Protein AF-A0A7K4IM41-F1 (afdb_monomer_lite)

Foldseek 3Di:
DDADDPPDPPDPPDDPPVVVVVVVVVVCVVVQKDWDDWDWDADPVGDIDIGTDIDGDDDD

pLDDT: mean 71.29, std 19.46, range [33.38, 92.31]

Structure (mmCIF, N/CA/C/O backbone):
data_AF-A0A7K4IM41-F1
#
_entry.id   AF-A0A7K4IM41-F1
#
loop_
_atom_site.group_PDB
_atom_site.id
_atom_site.type_symbol
_atom_site.label_atom_id
_atom_site.label_alt_id
_atom_site.label_comp_id
_atom_site.label_asym_id
_atom_site.label_entity_id
_atom_site.label_seq_id
_atom_site.pdbx_PDB_ins_code
_atom_site.Cartn_x
_atom_site.Cartn_y
_atom_site.Cartn_z
_atom_site.occupancy
_atom_site.B_iso_or_equiv
_atom_site.auth_seq_id
_atom_site.auth_comp_id
_atom_site.auth_asym_id
_atom_site.auth_atom_id
_atom_site.pdbx_PDB_model_num
ATOM 1 N N . MET A 1 1 ? 4.568 -3.035 14.762 1.00 37.88 1 MET A N 1
ATOM 2 C CA . MET A 1 1 ? 4.521 -2.455 13.402 1.00 37.88 1 MET A CA 1
ATOM 3 C C . MET A 1 1 ? 4.577 -3.627 12.431 1.00 37.88 1 MET A C 1
ATOM 5 O O . MET A 1 1 ? 5.465 -4.450 12.596 1.00 37.88 1 MET A O 1
ATOM 9 N N . LYS A 1 2 ? 3.583 -3.812 11.553 1.00 33.38 2 LYS A N 1
ATOM 10 C CA . LYS A 1 2 ? 3.543 -4.949 10.615 1.00 33.38 2 LYS A CA 1
ATOM 11 C C . LYS A 1 2 ? 3.716 -4.387 9.208 1.00 33.38 2 LYS A C 1
ATOM 13 O O . LYS A 1 2 ? 2.802 -3.750 8.705 1.00 33.38 2 LYS A O 1
ATOM 18 N N . THR A 1 3 ? 4.889 -4.589 8.621 1.00 38.50 3 THR A N 1
ATOM 19 C CA . THR A 1 3 ? 5.188 -4.204 7.238 1.00 38.50 3 THR A CA 1
ATOM 20 C C . THR A 1 3 ? 4.960 -5.436 6.372 1.00 38.50 3 THR A C 1
ATOM 22 O O . THR A 1 3 ? 5.681 -6.421 6.511 1.00 38.50 3 THR A O 1
ATOM 25 N N . ARG A 1 4 ? 3.922 -5.432 5.530 1.00 50.12 4 ARG A N 1
ATOM 26 C CA . ARG A 1 4 ? 3.785 -6.419 4.450 1.00 50.12 4 ARG A CA 1
ATOM 27 C C . ARG A 1 4 ? 4.404 -5.792 3.207 1.00 50.12 4 ARG A C 1
ATOM 29 O O . ARG A 1 4 ? 3.878 -4.812 2.701 1.00 50.12 4 ARG A O 1
ATOM 36 N N . ILE A 1 5 ? 5.544 -6.323 2.778 1.00 49.69 5 ILE A N 1
ATOM 37 C CA . ILE A 1 5 ? 6.185 -5.944 1.519 1.00 49.69 5 ILE A CA 1
ATOM 38 C C . ILE A 1 5 ? 5.643 -6.918 0.476 1.00 49.69 5 ILE A C 1
ATOM 40 O O . ILE A 1 5 ? 5.957 -8.105 0.537 1.00 49.69 5 ILE A O 1
ATOM 44 N N . HIS A 1 6 ? 4.776 -6.444 -0.416 1.00 50.09 6 HIS A N 1
ATOM 45 C CA . HIS A 1 6 ? 4.369 -7.223 -1.580 1.00 50.09 6 HIS A CA 1
ATOM 46 C C . HIS A 1 6 ? 5.451 -7.019 -2.645 1.00 50.09 6 HIS A C 1
ATOM 48 O O . HIS A 1 6 ? 5.521 -5.972 -3.284 1.00 50.09 6 HIS A O 1
ATOM 54 N N . SER A 1 7 ? 6.372 -7.973 -2.754 1.00 41.62 7 SER A N 1
ATOM 55 C CA . SER A 1 7 ? 7.351 -8.011 -3.838 1.00 41.62 7 SER A CA 1
ATOM 56 C C . SER A 1 7 ? 6.786 -8.903 -4.928 1.00 41.62 7 SER A C 1
ATOM 58 O O . SER A 1 7 ? 7.090 -10.094 -4.951 1.00 41.62 7 SER A O 1
ATOM 60 N N . ASP A 1 8 ? 5.940 -8.342 -5.792 1.00 48.16 8 ASP A N 1
ATOM 61 C CA . ASP A 1 8 ? 5.594 -9.061 -7.009 1.00 48.16 8 ASP A CA 1
ATOM 62 C C . ASP A 1 8 ? 6.832 -9.052 -7.909 1.00 48.16 8 ASP A C 1
ATOM 64 O O . ASP A 1 8 ? 7.454 -8.011 -8.159 1.00 48.16 8 ASP A O 1
ATOM 68 N N . HIS A 1 9 ? 7.287 -10.245 -8.270 1.00 42.53 9 HIS A N 1
ATOM 69 C CA . HIS A 1 9 ? 8.477 -10.419 -9.081 1.00 42.53 9 HIS A CA 1
ATOM 70 C C . HIS A 1 9 ? 8.090 -9.955 -10.480 1.00 42.53 9 HIS A C 1
ATOM 72 O O . HIS A 1 9 ? 7.265 -10.595 -11.119 1.00 42.53 9 HIS A O 1
ATOM 78 N N . PHE A 1 10 ? 8.644 -8.824 -10.920 1.00 46.03 10 PHE A N 1
ATOM 79 C CA . PHE A 1 10 ? 8.387 -8.213 -12.223 1.00 46.03 10 PHE A CA 1
ATOM 80 C C . PHE A 1 10 ? 8.697 -9.219 -13.350 1.00 46.03 10 PHE A C 1
ATOM 82 O O . PHE A 1 10 ? 9.816 -9.282 -13.855 1.00 46.03 10 PHE A O 1
ATOM 89 N N . GLN A 1 11 ? 7.721 -10.060 -13.702 1.00 40.91 11 GLN A N 1
ATOM 90 C CA . GLN A 1 11 ? 7.733 -10.889 -14.896 1.00 40.91 11 GLN A CA 1
ATOM 91 C C . GLN A 1 11 ? 7.258 -10.007 -16.045 1.00 40.91 11 GLN A C 1
ATOM 93 O O . GLN A 1 11 ? 6.204 -9.376 -15.985 1.00 40.91 11 GLN A O 1
ATOM 98 N N . SER A 1 12 ? 8.090 -9.938 -17.076 1.00 43.94 12 SER A N 1
ATOM 99 C CA . SER A 1 12 ? 8.061 -8.983 -18.184 1.00 43.94 12 SER A CA 1
ATOM 100 C C . SER A 1 12 ? 6.811 -8.998 -19.074 1.00 43.94 12 SER A C 1
ATOM 102 O O . SER A 1 12 ? 6.792 -8.250 -20.042 1.00 43.94 12 SER A O 1
ATOM 104 N N . ASP A 1 13 ? 5.770 -9.773 -18.757 1.00 42.59 13 ASP A N 1
ATOM 105 C CA . ASP A 1 13 ? 4.576 -9.929 -19.604 1.00 42.59 13 ASP A CA 1
ATOM 106 C C . ASP A 1 13 ? 3.231 -9.726 -18.891 1.00 42.59 13 ASP A C 1
ATOM 108 O O . ASP A 1 13 ? 2.180 -9.715 -19.533 1.00 42.59 13 ASP A O 1
ATOM 112 N N . SER A 1 14 ? 3.222 -9.481 -17.583 1.00 44.62 14 SER A N 1
ATOM 113 C CA . SER A 1 14 ? 1.998 -9.184 -16.841 1.00 44.62 14 SER A CA 1
ATOM 114 C C . SER A 1 14 ? 2.105 -7.784 -16.265 1.00 44.62 14 SER A C 1
ATOM 116 O O . SER A 1 14 ? 2.751 -7.565 -15.242 1.00 44.62 14 SER A O 1
ATOM 118 N N . ARG A 1 15 ? 1.458 -6.813 -16.924 1.00 39.62 15 ARG A N 1
ATOM 119 C CA . ARG A 1 15 ? 1.105 -5.549 -16.261 1.00 39.62 15 ARG A CA 1
ATOM 120 C C . ARG A 1 15 ? 0.508 -5.931 -14.902 1.00 39.62 15 ARG A C 1
ATOM 122 O O . ARG A 1 15 ? -0.400 -6.763 -14.926 1.00 39.62 15 ARG A O 1
ATOM 129 N N . PRO A 1 16 ? 0.986 -5.396 -13.763 1.00 44.97 16 PRO A N 1
ATOM 130 C CA . PRO A 1 16 ? 0.343 -5.660 -12.485 1.00 44.97 16 PRO A CA 1
ATOM 131 C C . PRO A 1 16 ? -1.124 -5.286 -12.665 1.00 44.97 16 PRO A C 1
ATOM 133 O O . PRO A 1 16 ? -1.446 -4.137 -12.985 1.00 44.97 16 PRO A O 1
ATOM 136 N N . ILE A 1 17 ? -1.995 -6.294 -12.628 1.00 50.00 17 ILE A N 1
ATOM 137 C CA . ILE A 1 17 ? -3.417 -6.101 -12.855 1.00 50.00 17 ILE A CA 1
ATOM 138 C C . ILE A 1 17 ? -3.861 -5.275 -11.654 1.00 50.00 17 ILE A C 1
ATOM 140 O O . ILE A 1 17 ? -3.857 -5.750 -10.523 1.00 50.00 17 ILE A O 1
ATOM 144 N N . ILE A 1 18 ? -4.155 -3.998 -11.897 1.00 51.94 18 ILE A N 1
ATOM 145 C CA . ILE A 1 18 ? -4.550 -3.013 -10.880 1.00 51.94 18 ILE A CA 1
ATOM 146 C C . ILE A 1 18 ? -5.707 -3.545 -10.002 1.00 51.94 18 ILE A C 1
ATOM 148 O O . ILE A 1 18 ? -5.848 -3.126 -8.852 1.00 51.94 18 ILE A O 1
ATOM 152 N N . ASP A 1 19 ? -6.467 -4.525 -10.501 1.00 50.75 19 ASP A N 1
ATOM 153 C CA 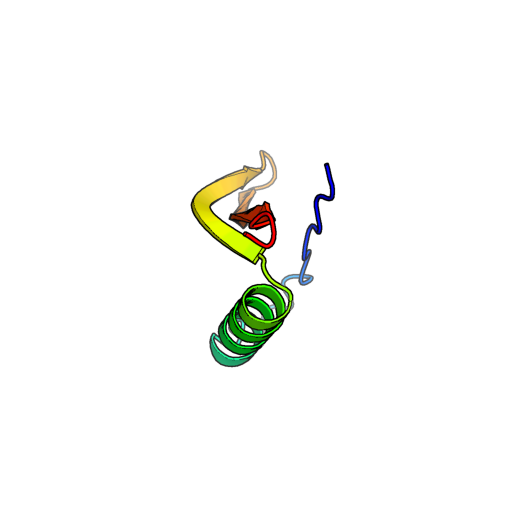. ASP A 1 19 ? -7.524 -5.229 -9.773 1.00 50.75 19 ASP A CA 1
ATOM 154 C C . ASP A 1 19 ? -7.034 -5.986 -8.524 1.00 50.75 19 ASP A C 1
ATOM 156 O O . ASP A 1 19 ? -7.703 -5.919 -7.491 1.00 50.75 19 ASP A O 1
ATOM 160 N N . ASP A 1 20 ? -5.871 -6.649 -8.552 1.00 64.94 20 ASP A N 1
ATOM 161 C CA . ASP A 1 20 ? -5.395 -7.427 -7.392 1.00 64.94 20 ASP A CA 1
ATOM 162 C C . ASP A 1 20 ? -4.961 -6.508 -6.246 1.00 64.94 20 ASP A C 1
ATOM 164 O O . ASP A 1 20 ? -5.301 -6.729 -5.082 1.00 64.94 20 ASP A O 1
ATOM 168 N N . VAL A 1 21 ? -4.312 -5.391 -6.582 1.00 70.88 21 VAL A N 1
ATOM 169 C CA . VAL A 1 21 ? -3.904 -4.380 -5.598 1.00 70.88 21 VAL A CA 1
ATOM 170 C C . VAL A 1 21 ? -5.125 -3.716 -4.957 1.00 70.88 21 VAL A C 1
ATOM 172 O O . VAL A 1 21 ? -5.153 -3.501 -3.743 1.00 70.88 21 VAL A O 1
ATOM 175 N N . GLN A 1 22 ? -6.162 -3.410 -5.741 1.00 73.06 22 GLN A N 1
ATOM 176 C CA . GLN A 1 22 ? -7.389 -2.812 -5.214 1.00 73.06 22 GLN A CA 1
ATOM 177 C C . GLN A 1 22 ? -8.148 -3.782 -4.295 1.00 73.06 22 GLN A C 1
ATOM 179 O O . GLN A 1 22 ? -8.638 -3.367 -3.241 1.00 73.06 22 GLN A O 1
ATOM 184 N N . ASN A 1 23 ? -8.221 -5.067 -4.655 1.00 79.88 23 ASN A N 1
ATOM 185 C CA . ASN A 1 23 ? -8.846 -6.105 -3.831 1.00 79.88 23 ASN A CA 1
ATOM 186 C C . ASN A 1 23 ? -8.110 -6.313 -2.500 1.00 79.88 23 ASN A C 1
ATOM 188 O O . ASN A 1 23 ? -8.749 -6.413 -1.444 1.00 79.88 23 ASN A O 1
ATOM 192 N N . ASP A 1 24 ? -6.779 -6.294 -2.522 1.00 81.25 24 ASP A N 1
ATOM 193 C CA . ASP A 1 24 ? -5.951 -6.377 -1.320 1.00 81.25 24 ASP A CA 1
ATOM 194 C C . ASP A 1 24 ? -6.159 -5.165 -0.404 1.00 81.25 24 ASP A C 1
ATOM 196 O O . ASP A 1 24 ? -6.374 -5.319 0.803 1.00 81.25 24 ASP A O 1
ATOM 200 N N . LEU A 1 25 ? -6.173 -3.950 -0.963 1.00 82.31 25 LEU A N 1
ATOM 201 C CA . LEU A 1 25 ? -6.443 -2.731 -0.195 1.00 82.31 25 LEU A CA 1
ATOM 202 C C . LEU A 1 25 ? -7.861 -2.724 0.395 1.00 82.31 25 LEU A C 1
ATOM 204 O O . LEU A 1 25 ? -8.030 -2.339 1.555 1.00 82.31 25 LEU A O 1
ATOM 208 N N . ASN A 1 26 ? -8.864 -3.196 -0.351 1.00 84.31 26 ASN A N 1
ATOM 209 C CA . ASN A 1 26 ? -10.239 -3.339 0.139 1.00 84.31 26 ASN A CA 1
ATOM 210 C C . ASN A 1 26 ? -10.319 -4.332 1.308 1.00 84.31 26 ASN A C 1
ATOM 212 O O . ASN A 1 26 ? -10.957 -4.052 2.326 1.00 84.31 26 ASN A O 1
ATOM 216 N N . THR A 1 27 ? -9.633 -5.471 1.195 1.00 88.44 27 THR A N 1
ATOM 217 C CA . THR A 1 27 ? -9.566 -6.488 2.254 1.00 88.44 27 THR A CA 1
ATOM 218 C C . THR A 1 27 ? -8.913 -5.925 3.514 1.00 88.44 27 THR A C 1
ATOM 220 O O . THR A 1 27 ? -9.460 -6.048 4.611 1.00 88.44 27 THR A O 1
ATOM 223 N N . LEU A 1 28 ? -7.787 -5.223 3.367 1.00 86.50 28 LEU A N 1
ATOM 224 C CA . LEU A 1 28 ? -7.108 -4.555 4.478 1.00 86.50 28 LEU A CA 1
ATOM 225 C C . LEU A 1 28 ? -7.998 -3.480 5.121 1.00 86.50 28 LEU A C 1
ATOM 227 O O . LEU A 1 28 ? -8.050 -3.385 6.349 1.00 86.50 28 LEU A O 1
ATOM 231 N N . GLY A 1 29 ? -8.745 -2.727 4.312 1.00 86.12 29 GLY A N 1
ATOM 232 C CA . GLY A 1 29 ? -9.769 -1.787 4.767 1.00 86.12 29 GLY A CA 1
ATOM 233 C C . GLY A 1 29 ? -10.805 -2.441 5.681 1.00 86.12 29 GLY A C 1
ATOM 234 O O . GLY A 1 29 ? -11.037 -1.975 6.800 1.00 86.12 29 GLY A O 1
ATOM 235 N N . ASN A 1 30 ? -11.365 -3.571 5.243 1.00 88.69 30 ASN A N 1
ATOM 236 C CA . ASN A 1 30 ? -12.333 -4.360 6.012 1.00 88.69 30 ASN A CA 1
ATOM 237 C C . ASN A 1 30 ? -11.743 -4.921 7.320 1.00 88.69 30 ASN A C 1
ATOM 239 O O . ASN A 1 30 ? -12.440 -5.017 8.330 1.00 88.69 30 ASN A O 1
ATOM 243 N N . GLU A 1 31 ? -10.446 -5.234 7.347 1.00 89.44 31 GLU A N 1
ATOM 244 C CA . GLU A 1 31 ? -9.721 -5.656 8.556 1.00 89.44 31 GLU A CA 1
ATOM 245 C C . GLU A 1 31 ? -9.387 -4.499 9.524 1.00 89.44 31 GLU A C 1
ATOM 247 O O . GLU A 1 31 ? -8.795 -4.707 10.595 1.00 89.44 31 GLU A O 1
ATOM 252 N N . GLY A 1 32 ? -9.777 -3.271 9.172 1.00 90.00 32 GLY A N 1
ATOM 253 C CA . GLY A 1 32 ? -9.559 -2.073 9.971 1.00 90.00 32 GLY A CA 1
ATOM 254 C C . GLY A 1 32 ? -8.199 -1.423 9.741 1.00 90.00 32 GLY A C 1
ATOM 255 O O . GLY A 1 32 ? -7.719 -0.708 10.620 1.00 90.00 32 GLY A O 1
ATOM 256 N N . TRP A 1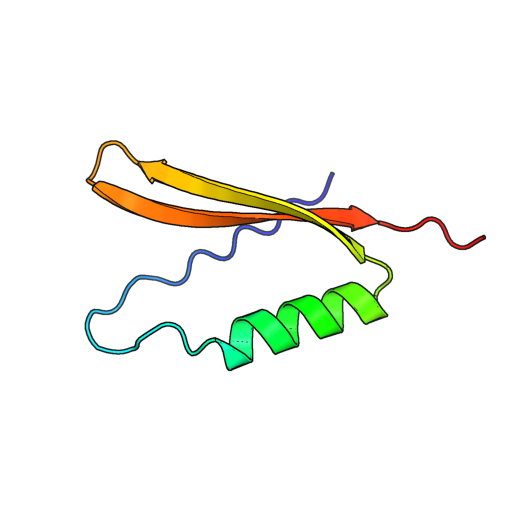 33 ? -7.556 -1.661 8.602 1.00 92.31 33 TRP A N 1
ATOM 257 C CA . TRP A 1 33 ? -6.418 -0.862 8.157 1.00 92.31 33 TRP A CA 1
ATOM 258 C C . TRP A 1 33 ? -6.894 0.350 7.357 1.00 92.31 33 TRP A C 1
ATOM 260 O O . TRP A 1 33 ? -7.912 0.320 6.681 1.00 92.31 33 TRP A O 1
ATOM 270 N N . GLU A 1 34 ? -6.154 1.442 7.449 1.00 88.56 34 GLU A N 1
ATOM 271 C CA . GLU A 1 34 ? -6.421 2.693 6.749 1.00 88.56 34 GLU A CA 1
ATOM 272 C C . GLU A 1 34 ? -5.153 3.100 6.008 1.00 88.56 34 GLU A C 1
ATOM 274 O O . GLU A 1 34 ? -4.076 3.153 6.609 1.00 88.56 34 GLU A O 1
ATOM 279 N N . LEU A 1 35 ? -5.284 3.370 4.710 1.00 86.56 35 LEU A N 1
ATOM 280 C CA . LEU A 1 35 ? -4.193 3.883 3.891 1.00 86.56 35 LEU A CA 1
ATOM 281 C C . LEU A 1 35 ? -3.820 5.297 4.356 1.00 86.56 35 LEU A C 1
ATOM 283 O O . LEU A 1 35 ? -4.682 6.157 4.506 1.00 86.56 35 LEU A O 1
ATOM 287 N N . VAL A 1 36 ? -2.531 5.524 4.595 1.00 89.75 36 VAL A N 1
ATOM 288 C CA . VAL A 1 36 ? -1.982 6.799 5.080 1.00 89.75 36 VAL A CA 1
ATOM 289 C C . VAL A 1 36 ? -1.247 7.532 3.969 1.00 89.75 36 VAL A C 1
ATOM 291 O O . VAL A 1 36 ? -1.424 8.735 3.803 1.00 89.75 36 VAL A O 1
ATOM 294 N N . SER A 1 37 ? -0.410 6.817 3.223 1.00 85.00 37 SER A N 1
ATOM 295 C CA . SER A 1 37 ? 0.366 7.383 2.125 1.00 85.00 37 SER A CA 1
ATOM 296 C C . SER A 1 37 ? 0.786 6.303 1.138 1.00 85.00 37 SER A C 1
ATOM 298 O O . SER A 1 37 ? 0.812 5.113 1.461 1.00 85.00 37 SER A O 1
ATOM 300 N N . VAL A 1 38 ? 1.132 6.742 -0.067 1.00 85.44 38 VAL A N 1
ATOM 301 C CA . VAL A 1 38 ? 1.753 5.923 -1.105 1.00 85.44 38 VAL A CA 1
ATOM 302 C C . VAL A 1 38 ? 3.021 6.638 -1.550 1.00 85.44 38 VAL A C 1
ATOM 304 O O . VAL A 1 38 ? 3.019 7.861 -1.692 1.00 85.44 38 VAL A O 1
ATOM 307 N N . GLN A 1 39 ? 4.107 5.894 -1.715 1.00 84.12 39 GLN A N 1
ATOM 308 C CA . GLN A 1 39 ? 5.385 6.423 -2.172 1.00 84.12 39 GLN A CA 1
ATOM 309 C C . GLN A 1 39 ? 5.998 5.487 -3.202 1.00 84.12 39 GLN A C 1
ATOM 311 O O . GLN A 1 39 ? 6.080 4.283 -2.971 1.00 84.12 39 GLN A O 1
ATOM 316 N N . ASP A 1 40 ? 6.494 6.058 -4.291 1.00 84.75 40 ASP A N 1
ATOM 317 C CA . ASP A 1 40 ? 7.328 5.334 -5.238 1.00 84.75 40 ASP A CA 1
ATOM 318 C C . ASP A 1 40 ? 8.790 5.416 -4.802 1.00 84.75 40 ASP A C 1
ATOM 320 O O . ASP A 1 40 ? 9.297 6.489 -4.464 1.00 84.75 40 ASP A O 1
ATOM 324 N N . ILE A 1 41 ? 9.469 4.273 -4.795 1.00 86.25 41 ILE A N 1
ATOM 325 C CA . ILE A 1 41 ? 10.892 4.164 -4.492 1.00 86.25 41 ILE A CA 1
ATOM 326 C C . ILE A 1 41 ? 11.627 3.528 -5.666 1.00 86.25 41 ILE A C 1
ATOM 328 O O . ILE A 1 41 ? 11.170 2.553 -6.265 1.00 86.25 41 ILE A O 1
ATOM 332 N N . SER A 1 42 ? 12.797 4.076 -5.967 1.00 89.44 42 SER A N 1
ATOM 333 C CA . SER A 1 42 ? 13.731 3.531 -6.947 1.00 89.44 42 SER A CA 1
ATOM 334 C C . SER A 1 42 ? 14.890 2.882 -6.204 1.00 89.44 42 SER A C 1
ATOM 336 O O . SER A 1 42 ? 15.519 3.515 -5.353 1.00 89.44 42 SER A O 1
ATOM 338 N N . LEU A 1 43 ? 15.187 1.626 -6.515 1.00 86.88 43 LEU A N 1
ATOM 339 C CA . LEU A 1 43 ? 16.392 0.967 -6.034 1.00 86.88 43 LEU A CA 1
ATOM 340 C C . LEU A 1 43 ? 17.596 1.337 -6.920 1.00 86.88 43 LEU A C 1
ATOM 342 O O . LEU A 1 43 ? 17.418 1.640 -8.102 1.00 86.88 43 LEU A O 1
ATOM 346 N N . PRO A 1 44 ? 18.836 1.271 -6.395 1.00 90.56 44 PRO A N 1
ATOM 347 C CA . PRO A 1 44 ? 20.045 1.565 -7.175 1.00 90.56 44 PRO A CA 1
ATOM 348 C C . PRO A 1 44 ? 20.244 0.663 -8.401 1.00 90.56 44 PRO A C 1
ATOM 350 O O . PRO A 1 44 ? 20.968 1.028 -9.320 1.00 90.56 44 PRO A O 1
ATOM 353 N N . ASP A 1 45 ? 19.606 -0.510 -8.412 1.00 89.69 45 ASP A N 1
ATOM 354 C CA . ASP A 1 45 ? 19.609 -1.453 -9.534 1.00 89.69 45 ASP A CA 1
ATOM 355 C C . ASP A 1 45 ? 18.585 -1.105 -10.634 1.00 89.69 45 ASP A C 1
ATOM 357 O O . ASP A 1 45 ? 18.421 -1.861 -11.588 1.00 89.69 45 ASP A O 1
ATOM 361 N N . GLY A 1 46 ? 17.899 0.037 -10.512 1.00 83.69 46 GLY A N 1
ATOM 362 C CA . GLY A 1 46 ? 16.924 0.530 -11.482 1.00 83.69 46 GLY A CA 1
ATOM 363 C C . GLY A 1 46 ? 15.509 -0.017 -11.299 1.00 83.69 46 GLY A C 1
ATOM 364 O O . GLY A 1 46 ? 14.610 0.392 -12.035 1.00 83.69 46 GLY A O 1
ATOM 365 N N . ARG A 1 47 ? 15.264 -0.906 -10.324 1.00 86.19 47 ARG A N 1
ATOM 366 C CA . ARG A 1 47 ? 13.904 -1.376 -10.029 1.00 86.19 47 ARG A CA 1
ATOM 367 C C . ARG A 1 47 ? 13.077 -0.294 -9.344 1.00 86.19 47 ARG A C 1
ATOM 369 O O . ARG A 1 47 ? 13.555 0.400 -8.450 1.00 86.19 47 ARG A O 1
ATOM 376 N N . MET A 1 48 ? 11.812 -0.205 -9.735 1.00 84.62 48 MET A N 1
ATOM 377 C CA . MET A 1 48 ? 10.826 0.722 -9.183 1.00 84.62 48 MET A CA 1
ATOM 378 C C . MET A 1 48 ? 9.787 -0.056 -8.379 1.00 84.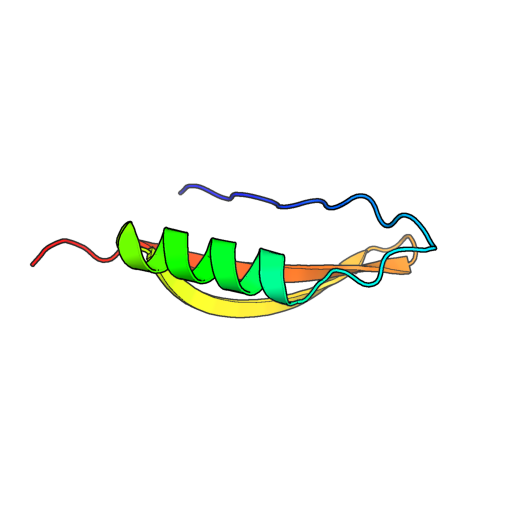62 48 MET A C 1
ATOM 380 O O . MET A 1 48 ? 9.287 -1.075 -8.851 1.00 84.62 48 MET A O 1
ATOM 384 N N . PHE A 1 49 ? 9.442 0.437 -7.193 1.00 80.94 49 PHE A N 1
ATOM 385 C CA . PHE A 1 49 ? 8.383 -0.128 -6.361 1.00 80.94 49 PHE A CA 1
ATOM 386 C C . PHE A 1 49 ? 7.449 0.971 -5.878 1.00 80.94 49 PHE A C 1
ATOM 388 O O . PHE A 1 49 ? 7.909 2.025 -5.448 1.00 80.94 49 PHE A O 1
ATOM 395 N N . THR A 1 50 ? 6.153 0.680 -5.859 1.00 81.81 50 THR A N 1
ATOM 396 C CA . THR A 1 50 ? 5.156 1.506 -5.177 1.00 81.81 50 THR A CA 1
ATOM 397 C C . THR A 1 50 ? 4.884 0.909 -3.799 1.00 81.81 50 THR A C 1
ATOM 399 O O . THR A 1 50 ? 4.510 -0.257 -3.672 1.00 81.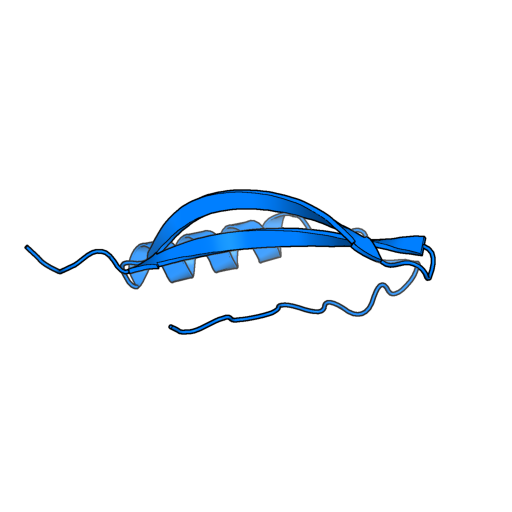81 50 THR A O 1
ATOM 402 N N . VAL A 1 51 ? 5.084 1.699 -2.748 1.00 83.81 51 VAL A N 1
ATOM 403 C CA . VAL A 1 51 ? 4.913 1.294 -1.349 1.00 83.81 51 VAL A CA 1
ATOM 404 C C . VAL A 1 51 ? 3.696 1.997 -0.761 1.00 83.81 51 VAL A C 1
ATOM 406 O O . VAL A 1 51 ? 3.646 3.224 -0.699 1.00 83.81 51 VAL A O 1
ATOM 409 N N . ALA A 1 52 ? 2.728 1.217 -0.279 1.00 86.00 52 ALA A N 1
ATOM 410 C CA . ALA A 1 52 ? 1.564 1.714 0.448 1.00 86.00 52 ALA A CA 1
ATOM 411 C C . ALA A 1 52 ? 1.776 1.594 1.966 1.00 86.00 52 ALA A C 1
ATOM 413 O O . ALA A 1 52 ? 2.045 0.510 2.490 1.00 86.00 52 ALA A O 1
ATOM 414 N N . TYR A 1 53 ? 1.619 2.699 2.693 1.00 85.44 53 TYR A N 1
ATOM 415 C CA . TYR A 1 53 ? 1.699 2.741 4.153 1.00 85.44 53 TYR A CA 1
ATOM 416 C C . TYR A 1 53 ? 0.302 2.706 4.757 1.00 85.44 53 TYR A C 1
ATOM 418 O O . TYR A 1 53 ? -0.518 3.582 4.484 1.00 85.44 53 TYR A O 1
ATOM 426 N N . LEU A 1 54 ? 0.039 1.727 5.626 1.00 89.81 54 LEU A N 1
ATOM 427 C CA . LEU A 1 54 ? -1.248 1.577 6.300 1.00 89.81 54 LEU A CA 1
ATOM 428 C C . LEU A 1 54 ? -1.102 1.665 7.821 1.00 89.81 54 LEU A C 1
ATOM 430 O O . LEU A 1 54 ? -0.165 1.119 8.410 1.00 89.81 54 LEU A O 1
ATOM 434 N N . LYS A 1 55 ? -2.073 2.303 8.476 1.00 91.50 55 LYS A N 1
ATOM 435 C CA . LYS A 1 55 ? -2.221 2.314 9.939 1.00 91.50 55 LYS A CA 1
ATOM 436 C C . LYS A 1 55 ? -3.443 1.497 10.339 1.00 91.50 55 LYS A C 1
ATOM 438 O O . LYS A 1 55 ? -4.451 1.502 9.642 1.00 91.50 55 LYS A O 1
ATOM 443 N N . ARG A 1 56 ? -3.388 0.808 11.478 1.00 90.94 56 ARG A N 1
ATOM 444 C CA . ARG A 1 56 ? -4.560 0.096 11.998 1.00 90.94 56 ARG A CA 1
ATOM 445 C C . ARG A 1 56 ? -5.458 1.073 12.751 1.00 90.94 56 ARG A C 1
ATOM 447 O O . ARG A 1 56 ? -5.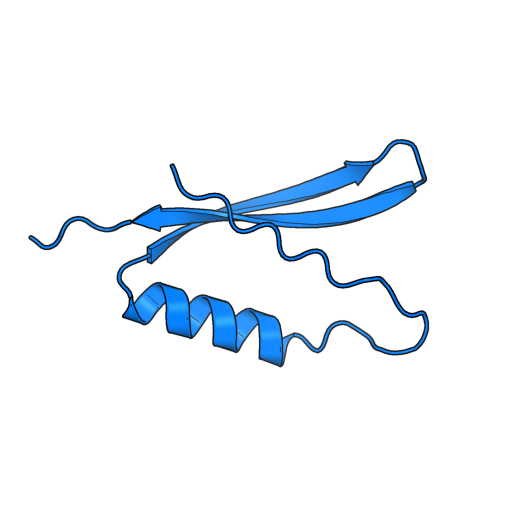004 1.710 13.702 1.00 90.94 56 ARG A O 1
ATOM 454 N N . ARG A 1 57 ? -6.725 1.177 12.353 1.00 83.81 57 ARG A N 1
ATOM 455 C CA . ARG A 1 57 ? -7.751 1.915 13.093 1.00 83.81 57 ARG A CA 1
ATOM 456 C C . ARG A 1 57 ? -7.963 1.213 14.434 1.00 83.81 57 ARG A C 1
ATOM 458 O O . ARG A 1 57 ? -8.183 0.002 14.486 1.00 83.81 57 ARG A O 1
ATOM 465 N N . LYS A 1 58 ? -7.878 1.960 15.537 1.00 74.88 58 LYS A N 1
ATOM 466 C CA . LYS A 1 58 ? -8.386 1.464 16.821 1.00 74.88 58 LYS A CA 1
ATOM 467 C C . LYS A 1 58 ? -9.903 1.345 16.687 1.00 74.88 58 LYS A C 1
ATOM 469 O O . LYS A 1 58 ? -10.537 2.289 16.222 1.00 74.88 58 LYS A O 1
ATOM 474 N N . LYS A 1 59 ? -10.462 0.190 17.065 1.00 65.31 59 LYS A N 1
ATOM 475 C CA . LYS A 1 59 ? -11.907 0.079 17.290 1.00 65.31 59 LYS A CA 1
ATOM 476 C C . LYS A 1 59 ? -12.256 1.110 18.369 1.00 65.31 59 LYS A C 1
ATOM 478 O O . LYS A 1 59 ? -11.639 1.075 19.434 1.00 65.31 59 LYS A O 1
ATOM 483 N N . GLY A 1 60 ? -13.104 2.071 18.005 1.00 56.22 60 GLY A N 1
ATOM 484 C CA . GLY A 1 60 ? -13.720 3.002 18.948 1.00 56.22 60 GLY A CA 1
A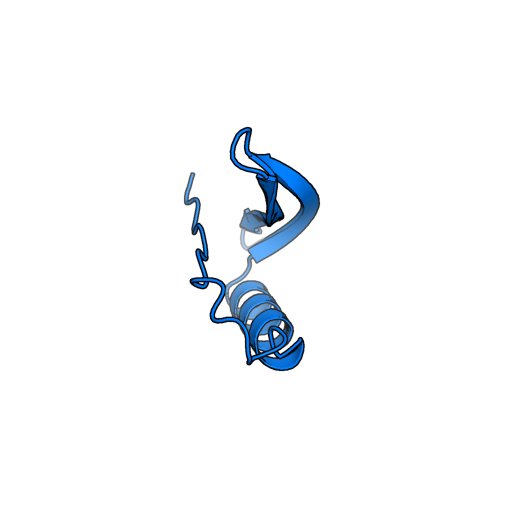TOM 485 C C . GLY A 1 60 ? -14.728 2.291 19.831 1.00 56.22 60 GLY A C 1
ATOM 486 O O . GLY A 1 60 ? -15.175 1.190 19.428 1.00 56.22 60 GLY A O 1
#

Secondary structure (DSSP, 8-state):
-----------TT----HHHHHHHHHHHHHTTEEEEEEEEEE-TTS-EEEEEEEEEPPP-

Sequence (60 aa):
MKTRIHSDHFQSDSRPIIDDVQNDLNTLGNEGWELVSVQDISLPDGRMFTVAYLKRRKKG

Radius of gyration: 13.43 Å; chains: 1; bounding box: 34×18×39 Å